Protein AF-A0AAJ0FYT9-F1 (afdb_monomer_lite)

InterPro domains:
  IPR036908 RlpA-like domain superfamily [G3DSA:2.40.40.10] (2-110)
  IPR036908 RlpA-like domain superfamily [SSF50685] (17-111)

Foldseek 3Di:
DFQAFAPLAPQDGDGPVNVVDQQEKAAAQVVCVVPVPQAALFFKWKDDVHIDPPRHGYGHHDNQQCDDDQPDDDDPNHDHDIHGRPVVCCVVPVVCNVVVHDDIDMDTDRDRPDDRPNDNDDPDPPPDDDD

Organism: NCBI:txid1105319

pLDDT: mean 77.61, std 17.21, range [27.86, 94.06]

Secondary structure (DSSP, 8-state):
---PBPTT-SSS--BHHHHT-S-EEEEEHHHHHH-HHHHTTEEEEEEESEEEEEEEEEEEEETTTT-S-TTSPP-TT--SS-EEPHHHHHHH-HHHHHHT----EEEEEEEE-S----SS-----------

Structure (mmCIF, N/CA/C/O backbone):
data_AF-A0AAJ0FYT9-F1
#
_entry.id   AF-A0AAJ0FYT9-F1
#
loop_
_atom_site.group_PDB
_atom_site.id
_atom_site.type_symbol
_atom_site.label_atom_id
_atom_site.label_alt_id
_atom_site.label_comp_id
_atom_site.label_asym_id
_atom_site.label_entity_id
_atom_site.label_seq_id
_atom_site.pdbx_PDB_ins_code
_atom_site.Cartn_x
_atom_site.Cartn_y
_atom_site.Cartn_z
_atom_site.occupancy
_atom_site.B_iso_or_equiv
_atom_site.auth_seq_id
_atom_site.auth_comp_id
_atom_site.auth_asym_id
_atom_site.auth_atom_id
_atom_site.pdbx_PDB_model_num
ATOM 1 N N . MET A 1 1 ? 0.583 17.819 1.233 1.00 38.06 1 MET A N 1
ATOM 2 C CA . MET A 1 1 ? 0.257 17.301 -0.115 1.00 38.06 1 MET A CA 1
ATOM 3 C C . MET A 1 1 ? 1.510 16.643 -0.669 1.00 38.06 1 MET A C 1
ATOM 5 O O . MET A 1 1 ? 2.539 17.308 -0.721 1.00 38.06 1 MET A O 1
ATOM 9 N N . ASN A 1 2 ? 1.457 15.353 -0.986 1.00 48.00 2 ASN A N 1
ATOM 10 C CA . ASN A 1 2 ? 2.623 14.588 -1.415 1.00 48.00 2 ASN A CA 1
ATOM 11 C C . ASN A 1 2 ? 2.739 14.725 -2.951 1.00 48.00 2 ASN A C 1
ATOM 13 O O . ASN A 1 2 ? 1.863 14.275 -3.681 1.00 48.00 2 ASN A O 1
ATOM 17 N N . LYS A 1 3 ? 3.730 15.497 -3.425 1.00 52.25 3 LYS A N 1
ATOM 18 C CA . LYS A 1 3 ? 3.879 15.919 -4.840 1.00 52.25 3 LYS A CA 1
ATOM 19 C C . LYS A 1 3 ? 4.735 14.957 -5.677 1.00 52.25 3 LYS A C 1
ATOM 21 O O . LYS A 1 3 ? 5.012 15.252 -6.837 1.00 52.25 3 LYS A O 1
ATOM 26 N N . GLY A 1 4 ? 5.197 13.865 -5.071 1.00 60.47 4 GLY A N 1
ATOM 27 C CA . GLY A 1 4 ? 6.031 12.864 -5.724 1.00 60.47 4 GLY A CA 1
ATOM 28 C C . GLY A 1 4 ? 5.281 12.092 -6.806 1.00 60.47 4 GLY A C 1
ATOM 29 O O . GLY A 1 4 ? 4.047 12.025 -6.814 1.00 60.47 4 GLY A O 1
ATOM 30 N N . TYR A 1 5 ? 6.055 11.531 -7.727 1.00 71.75 5 TYR A N 1
ATOM 31 C CA . TYR A 1 5 ? 5.564 10.563 -8.695 1.00 71.75 5 TYR A CA 1
ATOM 32 C C . TYR A 1 5 ? 5.528 9.183 -8.062 1.00 71.75 5 TYR A C 1
ATOM 34 O O . TYR A 1 5 ? 6.421 8.850 -7.288 1.00 71.75 5 TYR A O 1
ATOM 42 N N . VAL A 1 6 ? 4.512 8.400 -8.403 1.00 80.88 6 VAL A N 1
ATOM 43 C CA . VAL A 1 6 ? 4.398 7.035 -7.895 1.00 80.88 6 VAL A CA 1
ATOM 44 C C . VAL A 1 6 ? 5.251 6.084 -8.728 1.00 80.88 6 VAL A C 1
ATOM 46 O O . VAL A 1 6 ? 5.257 6.166 -9.961 1.00 80.88 6 VAL A O 1
ATOM 49 N N . GLN A 1 7 ? 5.955 5.164 -8.073 1.00 84.19 7 GLN A N 1
ATOM 50 C CA . GLN A 1 7 ? 6.852 4.235 -8.750 1.00 84.19 7 GLN A CA 1
ATOM 51 C C . GLN A 1 7 ? 6.131 3.334 -9.757 1.00 84.19 7 GLN A C 1
ATOM 53 O O . GLN A 1 7 ? 6.713 3.014 -10.783 1.00 84.19 7 GLN A O 1
ATOM 58 N N . CYS A 1 8 ? 4.867 2.968 -9.537 1.00 82.62 8 CYS A N 1
ATOM 59 C CA . CYS A 1 8 ? 4.124 2.118 -10.471 1.00 82.62 8 CYS A CA 1
ATOM 60 C C . CYS A 1 8 ? 3.789 2.761 -11.827 1.00 82.62 8 CYS A C 1
ATOM 62 O O . CYS A 1 8 ? 3.174 2.108 -12.667 1.00 82.62 8 CYS A O 1
ATOM 64 N N . SER A 1 9 ? 4.164 4.022 -12.059 1.00 73.94 9 SER A N 1
ATOM 65 C CA . SER A 1 9 ? 3.847 4.750 -13.286 1.00 73.94 9 SER A CA 1
ATOM 66 C C . SER A 1 9 ? 5.106 5.130 -14.069 1.00 73.94 9 SER A C 1
ATOM 68 O O . SER A 1 9 ? 5.506 6.294 -14.117 1.00 73.94 9 SER A O 1
ATOM 70 N N . PHE A 1 10 ? 5.738 4.126 -14.684 1.00 63.72 10 PHE A N 1
ATOM 71 C CA . PHE A 1 10 ? 7.041 4.254 -15.353 1.00 63.72 10 PHE A CA 1
ATOM 72 C C . PHE A 1 10 ? 6.990 4.983 -16.702 1.00 63.72 10 PHE A C 1
ATOM 74 O O . PHE A 1 10 ? 7.921 5.708 -17.042 1.00 63.72 10 PHE A O 1
ATOM 81 N N . SER A 1 11 ? 5.921 4.803 -17.481 1.00 58.94 11 SER A N 1
ATOM 82 C CA . SER A 1 11 ? 5.798 5.385 -18.829 1.00 58.94 11 SER A CA 1
ATOM 83 C C . SER A 1 11 ? 5.252 6.816 -18.820 1.00 58.94 11 SER A C 1
ATOM 85 O O . SER A 1 11 ? 5.553 7.620 -19.702 1.00 58.94 11 SER A O 1
ATOM 87 N N . LYS A 1 12 ? 4.451 7.154 -17.805 1.00 60.16 12 LYS A N 1
ATOM 88 C CA . LYS A 1 12 ? 3.834 8.466 -17.625 1.00 60.16 12 LYS A CA 1
ATOM 89 C C . LYS A 1 12 ? 3.869 8.812 -16.152 1.00 60.16 12 LYS A C 1
ATOM 91 O O . LYS A 1 12 ? 3.159 8.200 -15.372 1.00 60.16 12 LYS A O 1
ATOM 96 N N . SER A 1 13 ? 4.650 9.812 -15.772 1.00 63.28 13 SER A N 1
ATOM 97 C CA . SER A 1 13 ? 4.723 10.279 -14.387 1.00 63.28 13 SER A CA 1
ATOM 98 C C . SER A 1 13 ? 3.327 10.616 -13.844 1.00 63.28 13 SER A C 1
ATOM 100 O O . SER A 1 13 ? 2.725 11.616 -14.244 1.00 63.28 13 SER A O 1
ATOM 102 N N . LEU A 1 14 ? 2.793 9.787 -12.943 1.00 69.81 14 LEU A N 1
ATOM 103 C CA . LEU A 1 14 ? 1.529 10.053 -12.258 1.00 69.81 14 LEU A CA 1
ATOM 104 C C . LEU A 1 14 ? 1.832 10.577 -10.861 1.00 69.81 14 LEU A C 1
ATOM 106 O O . LEU A 1 14 ? 2.480 9.915 -10.054 1.00 69.81 14 LEU A O 1
ATOM 110 N N . SER A 1 15 ? 1.375 11.797 -10.591 1.00 67.50 15 SER A N 1
ATOM 111 C CA . SER A 1 15 ? 1.341 12.314 -9.225 1.00 67.50 15 SER A CA 1
ATOM 112 C C . SER A 1 15 ? 0.151 11.719 -8.481 1.00 67.50 15 SER A C 1
ATOM 114 O O . SER A 1 15 ? -0.860 11.364 -9.092 1.00 67.50 15 SER A O 1
ATOM 116 N N . LEU A 1 16 ? 0.224 11.699 -7.152 1.00 64.94 16 LEU A N 1
ATOM 117 C CA . LEU A 1 16 ? -0.900 11.295 -6.302 1.00 64.94 16 LEU A CA 1
ATOM 118 C C . LEU A 1 16 ? -2.181 12.109 -6.575 1.00 64.94 16 LEU A C 1
ATOM 120 O O . LEU A 1 16 ? -3.281 11.579 -6.460 1.00 64.94 16 LEU A O 1
ATOM 124 N N . ASN A 1 17 ? -2.053 13.359 -7.038 1.00 66.12 17 ASN A N 1
ATOM 125 C CA . ASN A 1 17 ? -3.197 14.183 -7.442 1.00 66.12 17 ASN A CA 1
ATOM 126 C C . ASN A 1 17 ? -3.922 13.632 -8.681 1.00 66.12 17 ASN A C 1
ATOM 128 O O . ASN A 1 17 ? -5.130 13.798 -8.800 1.00 66.12 17 ASN A O 1
ATOM 132 N N . LEU A 1 18 ? -3.196 12.997 -9.608 1.00 69.62 18 LEU A N 1
ATOM 133 C CA . LEU A 1 18 ? -3.778 12.428 -10.829 1.00 69.62 18 LEU A CA 1
ATOM 134 C C . LEU A 1 18 ? -4.410 11.055 -10.595 1.00 69.62 18 LEU A C 1
ATOM 136 O O . LEU A 1 18 ? -5.292 10.669 -11.351 1.00 69.62 18 LEU A O 1
ATOM 140 N N . ILE A 1 19 ? -3.977 10.340 -9.557 1.00 73.50 19 ILE A N 1
ATOM 141 C CA . ILE A 1 19 ? -4.569 9.063 -9.139 1.00 73.50 19 ILE A CA 1
ATOM 142 C C . ILE A 1 19 ? -5.979 9.266 -8.561 1.00 73.50 19 ILE A C 1
ATOM 144 O O . ILE A 1 19 ? -6.795 8.349 -8.589 1.00 73.50 19 ILE A O 1
ATOM 148 N N . ASN A 1 20 ? -6.285 10.477 -8.077 1.00 78.25 20 ASN A N 1
ATOM 149 C CA . ASN A 1 20 ? -7.604 10.873 -7.573 1.00 78.25 20 ASN A CA 1
ATOM 150 C C . ASN A 1 20 ? -8.186 9.89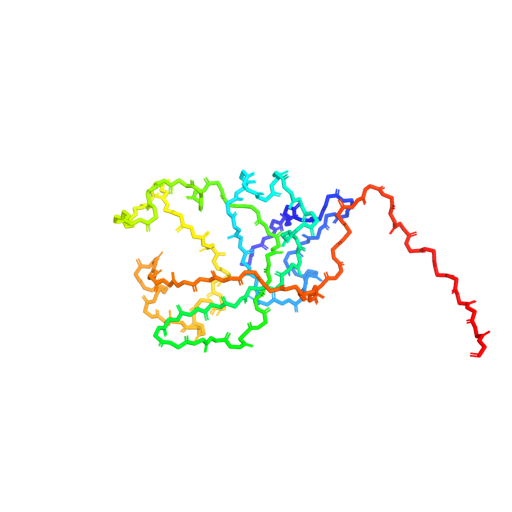8 -6.526 1.00 78.25 20 ASN A C 1
ATOM 152 O O . ASN A 1 20 ? -9.389 9.648 -6.479 1.00 78.25 20 ASN A O 1
ATOM 156 N N . SER A 1 21 ? -7.322 9.331 -5.684 1.00 82.56 21 SER A N 1
ATOM 157 C CA . SER A 1 21 ? -7.708 8.461 -4.576 1.00 82.56 21 SER A CA 1
ATOM 158 C C . SER A 1 21 ? -6.783 8.684 -3.388 1.00 82.56 21 SER A C 1
ATOM 160 O O . SER A 1 21 ? -5.580 8.889 -3.550 1.00 82.56 21 SER A O 1
ATOM 162 N N . ASN A 1 22 ? -7.352 8.606 -2.186 1.00 85.44 22 ASN A N 1
ATOM 163 C CA . ASN A 1 22 ? -6.587 8.573 -0.943 1.00 85.44 22 ASN A CA 1
ATOM 164 C C . ASN A 1 22 ? -6.289 7.136 -0.493 1.00 85.44 22 ASN A C 1
ATOM 166 O O . ASN A 1 22 ? -5.430 6.944 0.360 1.00 85.44 22 ASN A O 1
ATOM 170 N N . TYR A 1 23 ? -6.942 6.117 -1.052 1.00 89.38 23 TYR A N 1
ATOM 171 C CA . TYR A 1 23 ? -6.763 4.716 -0.654 1.00 89.38 23 TYR A CA 1
ATOM 172 C C . TYR A 1 23 ? -5.577 4.082 -1.385 1.00 89.38 23 TYR A C 1
ATOM 174 O O . TYR A 1 23 ? -5.702 3.097 -2.103 1.00 89.38 23 TYR A O 1
ATOM 182 N N . VAL A 1 24 ? -4.405 4.679 -1.206 1.00 89.12 24 VAL A N 1
ATOM 183 C CA . VAL A 1 24 ? -3.149 4.203 -1.783 1.00 89.12 24 VAL A CA 1
ATOM 184 C C . VAL A 1 24 ? -2.211 3.704 -0.698 1.00 89.12 24 VAL A C 1
ATOM 186 O O . VAL A 1 24 ? -2.184 4.247 0.414 1.00 89.12 24 VAL A O 1
ATOM 189 N N . VAL A 1 25 ? -1.425 2.690 -1.045 1.00 92.19 25 VAL A N 1
ATOM 190 C CA . VAL A 1 25 ? -0.347 2.170 -0.207 1.00 92.19 25 VAL A CA 1
ATOM 191 C C . VAL A 1 25 ? 0.954 2.046 -0.997 1.00 92.19 25 VAL A C 1
ATOM 193 O O . VAL A 1 25 ? 0.947 1.824 -2.212 1.00 92.19 25 VAL A O 1
ATOM 196 N N . ALA A 1 26 ? 2.076 2.152 -0.292 1.00 92.50 26 ALA A N 1
ATOM 197 C CA . ALA A 1 26 ? 3.381 1.748 -0.785 1.00 92.50 26 ALA A CA 1
ATOM 198 C C . ALA A 1 26 ? 3.795 0.424 -0.135 1.00 92.50 26 ALA A C 1
ATOM 200 O O . ALA A 1 26 ? 3.627 0.236 1.070 1.00 92.50 26 ALA A O 1
ATOM 201 N N . MET A 1 27 ? 4.352 -0.496 -0.917 1.00 94.06 27 MET A N 1
ATOM 202 C CA . MET A 1 27 ? 4.871 -1.776 -0.414 1.00 94.06 27 MET A CA 1
ATOM 203 C C . MET A 1 27 ? 6.398 -1.807 -0.481 1.00 94.06 27 MET A C 1
ATOM 205 O O . MET A 1 27 ? 7.011 -0.868 -0.969 1.00 94.06 27 MET A O 1
ATOM 209 N N . SER A 1 28 ? 7.046 -2.882 -0.027 1.00 93.00 28 SER A N 1
ATOM 210 C CA . SER A 1 28 ? 8.503 -3.039 -0.182 1.00 93.00 28 SER A CA 1
ATOM 211 C C . SER A 1 28 ? 8.974 -2.744 -1.617 1.00 93.00 28 SER A C 1
ATOM 213 O O . SER A 1 28 ? 8.549 -3.414 -2.557 1.00 93.00 28 SER A O 1
ATOM 215 N N . HIS A 1 29 ? 9.897 -1.784 -1.767 1.00 92.00 29 HIS A N 1
ATOM 216 C CA . HIS A 1 29 ? 10.474 -1.409 -3.066 1.00 92.00 29 HIS A CA 1
ATOM 217 C C . HIS A 1 29 ? 11.105 -2.607 -3.795 1.00 92.00 29 HIS A C 1
ATOM 219 O O . HIS A 1 29 ? 10.874 -2.810 -4.987 1.00 92.00 29 HIS A O 1
ATOM 225 N N . THR A 1 30 ? 11.863 -3.442 -3.079 1.00 91.94 30 THR A N 1
ATOM 226 C CA . THR A 1 30 ?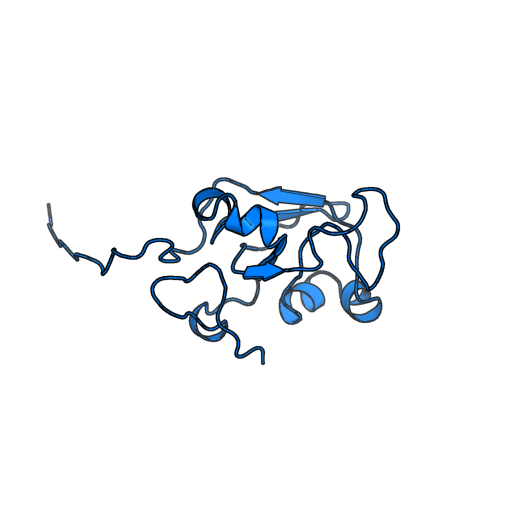 12.520 -4.625 -3.656 1.00 91.94 30 THR A CA 1
ATOM 227 C C . THR A 1 30 ? 11.508 -5.652 -4.162 1.00 91.94 30 THR A C 1
ATOM 229 O O . THR A 1 30 ? 11.677 -6.196 -5.248 1.00 91.94 30 THR A O 1
ATOM 232 N N . ALA A 1 31 ? 10.434 -5.907 -3.409 1.00 92.12 31 ALA A N 1
ATOM 233 C CA . ALA A 1 31 ? 9.390 -6.830 -3.851 1.00 92.12 31 ALA A CA 1
ATOM 234 C C . ALA A 1 31 ? 8.586 -6.261 -5.032 1.00 92.12 31 ALA A C 1
ATOM 236 O O . ALA A 1 31 ? 8.311 -6.990 -5.982 1.00 92.12 31 ALA A O 1
ATOM 237 N N . LEU A 1 32 ? 8.270 -4.961 -4.993 1.00 91.06 32 LEU A N 1
ATOM 238 C CA . LEU A 1 32 ? 7.566 -4.261 -6.066 1.00 91.06 32 LEU A CA 1
ATOM 239 C C . LEU A 1 32 ? 8.347 -4.327 -7.384 1.00 91.06 32 LEU A C 1
ATOM 241 O O . LEU A 1 32 ? 7.825 -4.784 -8.393 1.00 91.06 32 LEU A O 1
ATOM 245 N N . THR A 1 33 ? 9.619 -3.922 -7.367 1.00 90.00 33 THR A N 1
ATOM 246 C CA . THR A 1 33 ? 10.490 -3.941 -8.558 1.00 90.00 33 THR A CA 1
ATOM 247 C C . THR A 1 33 ? 10.776 -5.342 -9.079 1.00 90.00 33 THR A C 1
ATOM 249 O O . THR A 1 33 ? 11.015 -5.503 -10.272 1.00 90.00 33 THR A O 1
ATOM 252 N N . GLY A 1 34 ? 10.719 -6.358 -8.215 1.00 90.31 34 GLY A N 1
ATOM 253 C CA . GLY A 1 34 ? 10.851 -7.752 -8.624 1.00 90.31 34 GLY A CA 1
ATOM 254 C C . GLY A 1 34 ? 9.692 -8.256 -9.489 1.00 90.31 34 GLY A C 1
ATOM 255 O O . GLY A 1 34 ? 9.892 -9.190 -10.262 1.00 90.31 34 GLY A O 1
ATOM 256 N N . ASN A 1 35 ? 8.492 -7.669 -9.374 1.00 90.19 35 ASN A N 1
ATOM 257 C CA . ASN A 1 35 ? 7.345 -8.015 -10.215 1.00 90.19 35 ASN A CA 1
ATOM 258 C C . ASN A 1 35 ? 6.286 -6.897 -10.222 1.00 90.19 35 ASN A C 1
ATOM 260 O O . ASN A 1 35 ? 5.333 -6.921 -9.443 1.00 90.19 35 ASN A O 1
ATOM 264 N N . LEU A 1 36 ? 6.454 -5.925 -11.116 1.00 87.19 36 LEU A N 1
ATOM 265 C CA . LEU A 1 36 ? 5.555 -4.774 -11.209 1.00 87.19 36 LEU A CA 1
ATOM 266 C C . LEU A 1 36 ? 4.127 -5.178 -11.581 1.00 87.19 36 LEU A C 1
ATOM 268 O O . LEU A 1 36 ? 3.194 -4.709 -10.939 1.00 87.19 36 LEU A O 1
ATOM 272 N N . ASP A 1 37 ? 3.959 -6.077 -12.549 1.00 84.00 37 ASP A N 1
ATOM 273 C CA . ASP A 1 37 ? 2.638 -6.470 -13.060 1.00 84.00 37 ASP A CA 1
ATOM 274 C C . ASP A 1 37 ? 1.791 -7.188 -12.004 1.00 84.00 37 ASP A C 1
ATOM 276 O O . ASP A 1 37 ? 0.570 -7.084 -12.002 1.00 84.00 37 ASP A O 1
ATOM 280 N N . LYS A 1 38 ? 2.438 -7.881 -11.063 1.00 86.56 38 LYS A N 1
ATOM 281 C CA . LYS A 1 38 ? 1.760 -8.547 -9.947 1.00 86.56 38 LYS A CA 1
ATOM 282 C C . LYS A 1 38 ? 1.234 -7.582 -8.884 1.00 86.56 38 LYS A C 1
ATOM 284 O O . LYS A 1 38 ? 0.319 -7.938 -8.147 1.00 86.56 38 LYS A O 1
ATOM 289 N N . TYR A 1 39 ? 1.899 -6.446 -8.699 1.00 90.31 39 TYR A N 1
ATOM 290 C CA . TYR A 1 39 ? 1.694 -5.612 -7.517 1.00 90.31 39 TYR A CA 1
ATOM 291 C C . TYR A 1 39 ? 1.113 -4.246 -7.854 1.00 90.31 39 TYR A C 1
ATOM 293 O O . TYR A 1 39 ? 0.258 -3.749 -7.127 1.00 90.31 39 TYR A O 1
ATOM 301 N N . CYS A 1 40 ? 1.556 -3.617 -8.937 1.00 88.44 40 CYS A N 1
ATOM 302 C CA . CYS A 1 40 ? 1.108 -2.283 -9.289 1.00 88.44 40 CYS A CA 1
ATOM 303 C C . CYS A 1 40 ? -0.390 -2.245 -9.580 1.00 88.44 40 CYS A C 1
ATOM 305 O O . CYS A 1 40 ? -0.937 -3.102 -10.265 1.00 88.44 40 CYS A O 1
ATOM 307 N N . ALA A 1 41 ? -1.049 -1.232 -9.016 1.00 85.94 41 ALA A N 1
ATOM 308 C CA . ALA A 1 41 ? -2.491 -1.020 -9.073 1.00 85.94 41 ALA A CA 1
ATOM 309 C C . ALA A 1 41 ? -3.362 -2.185 -8.583 1.00 85.94 41 ALA A C 1
ATOM 311 O O . ALA A 1 41 ? -4.579 -2.189 -8.789 1.00 85.94 41 ALA A O 1
ATOM 312 N N . THR A 1 42 ? -2.750 -3.163 -7.922 1.00 89.50 42 THR A N 1
ATOM 313 C CA . THR A 1 42 ? -3.462 -4.327 -7.427 1.00 89.50 42 THR A CA 1
ATOM 314 C C . THR A 1 42 ? -4.068 -4.009 -6.073 1.00 89.50 42 THR A C 1
ATOM 316 O O . THR A 1 42 ? -3.450 -3.341 -5.232 1.00 89.50 42 THR A O 1
ATOM 319 N N . ARG A 1 43 ? -5.299 -4.475 -5.871 1.00 91.62 43 ARG A N 1
ATOM 320 C CA . ARG A 1 43 ? -6.036 -4.275 -4.636 1.00 91.62 43 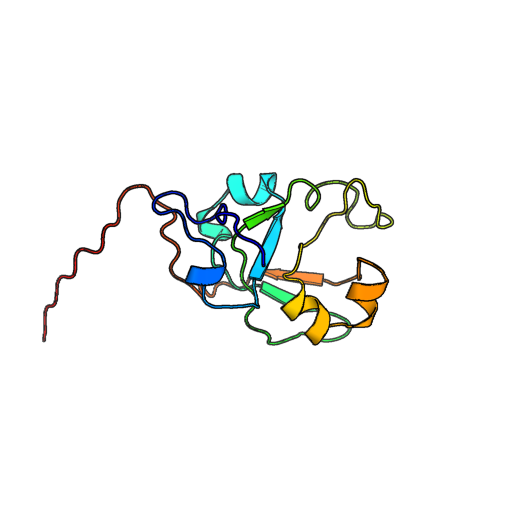ARG A CA 1
ATOM 321 C C . ARG A 1 43 ? -5.367 -4.984 -3.465 1.00 91.62 43 ARG A C 1
ATOM 323 O O . ARG A 1 43 ? -4.914 -6.125 -3.560 1.00 91.62 43 ARG A O 1
ATOM 330 N N . VAL A 1 44 ? -5.398 -4.315 -2.322 1.00 92.62 44 VAL A N 1
ATOM 331 C CA . VAL A 1 44 ? -4.979 -4.849 -1.035 1.00 92.62 44 VAL A CA 1
ATOM 332 C C . VAL A 1 44 ? -6.170 -4.897 -0.093 1.00 92.62 44 VAL A C 1
ATOM 334 O O . VAL A 1 44 ? -6.871 -3.906 0.102 1.00 92.62 44 VAL A O 1
ATOM 337 N N . VAL A 1 45 ? -6.370 -6.049 0.539 1.00 92.56 45 VAL A N 1
ATOM 338 C CA . VAL A 1 45 ? -7.305 -6.197 1.655 1.00 92.56 45 VAL A CA 1
ATOM 339 C C . VAL A 1 45 ? -6.509 -6.186 2.950 1.00 92.56 45 VAL A C 1
ATOM 341 O O . VAL A 1 45 ? -5.561 -6.951 3.115 1.00 92.56 45 VAL A O 1
ATOM 344 N N . VAL A 1 46 ? -6.895 -5.309 3.874 1.00 91.75 46 VAL A N 1
ATOM 345 C CA . VAL A 1 46 ? -6.231 -5.135 5.172 1.00 91.75 46 VAL A CA 1
ATOM 346 C C . VAL A 1 46 ? -7.108 -5.706 6.277 1.00 91.75 46 VAL A C 1
ATOM 348 O O . VAL A 1 46 ? -8.329 -5.555 6.263 1.00 91.75 46 VAL A O 1
ATOM 351 N N . THR A 1 47 ? -6.485 -6.341 7.264 1.00 90.31 47 THR A N 1
ATOM 352 C CA . THR A 1 47 ? -7.156 -6.935 8.418 1.00 90.31 47 THR A CA 1
ATOM 353 C C . THR A 1 47 ? -6.559 -6.406 9.718 1.00 90.31 47 THR A C 1
ATOM 355 O O . THR A 1 47 ? -5.383 -6.618 10.007 1.00 90.31 47 THR A O 1
ATOM 358 N N . ILE A 1 48 ? -7.401 -5.780 10.547 1.00 86.06 48 ILE A N 1
ATOM 359 C CA . ILE A 1 48 ? -7.103 -5.462 11.954 1.00 86.06 48 ILE A CA 1
ATOM 360 C C . ILE A 1 48 ? -8.247 -5.990 12.792 1.00 86.06 48 ILE A C 1
ATOM 362 O O . ILE A 1 48 ? -9.306 -5.366 12.873 1.00 86.06 48 ILE A O 1
ATOM 366 N N . ARG A 1 49 ? -8.058 -7.173 13.387 1.00 86.56 49 ARG A N 1
ATOM 367 C CA . ARG A 1 49 ? -9.099 -7.970 14.073 1.00 86.56 49 ARG A CA 1
ATOM 368 C C . ARG A 1 49 ? -10.275 -8.401 13.171 1.00 86.56 49 ARG A C 1
ATOM 370 O O . ARG A 1 49 ? -10.850 -9.452 13.415 1.00 86.56 49 ARG A O 1
ATOM 377 N N . LYS A 1 50 ? -10.603 -7.631 12.128 1.00 88.50 50 LYS A N 1
ATOM 378 C CA . LYS A 1 50 ? -11.554 -7.898 11.043 1.00 88.50 50 LYS A CA 1
ATOM 379 C C . LYS A 1 50 ? -11.008 -7.365 9.714 1.00 88.50 50 LYS A C 1
ATOM 381 O O . LYS A 1 50 ? -10.167 -6.464 9.720 1.00 88.50 50 LYS A O 1
ATOM 386 N N . LYS A 1 51 ? -11.502 -7.907 8.597 1.00 89.56 51 LYS A N 1
ATOM 387 C CA . LYS A 1 51 ? -11.191 -7.420 7.244 1.00 89.56 51 LYS A CA 1
ATOM 388 C C . LYS A 1 51 ? -11.832 -6.053 7.002 1.00 89.56 51 LYS A C 1
ATOM 390 O O . LYS A 1 51 ? -12.947 -5.800 7.462 1.00 89.56 51 LYS A O 1
ATOM 395 N N . PHE A 1 52 ? -11.134 -5.202 6.264 1.00 86.06 52 PHE A N 1
ATOM 396 C CA . PHE A 1 52 ? -11.621 -3.907 5.813 1.00 86.06 52 PHE A CA 1
ATOM 397 C C . PHE A 1 52 ? -11.812 -3.927 4.303 1.00 86.06 52 PHE A C 1
ATOM 399 O O . PHE A 1 52 ? -10.945 -4.392 3.566 1.00 86.06 52 PHE A O 1
ATOM 406 N N . ASP A 1 53 ? -12.944 -3.389 3.860 1.00 84.56 53 ASP A N 1
ATOM 407 C CA . ASP A 1 53 ? -13.342 -3.357 2.450 1.00 84.56 53 ASP A CA 1
ATOM 408 C C . ASP A 1 53 ? -12.972 -2.031 1.760 1.00 84.56 53 ASP A C 1
ATOM 410 O O . ASP A 1 53 ? -13.513 -1.677 0.718 1.00 84.56 53 ASP A O 1
ATOM 414 N N . MET A 1 54 ? -12.051 -1.263 2.352 1.00 87.00 54 MET A N 1
ATOM 415 C CA . MET A 1 54 ? -11.564 -0.043 1.712 1.00 87.00 54 MET A CA 1
ATOM 416 C C . MET A 1 54 ? -10.762 -0.400 0.454 1.00 87.00 54 MET A C 1
ATOM 418 O O . MET A 1 54 ? -10.007 -1.378 0.478 1.00 87.00 54 MET A O 1
ATOM 422 N N . PRO A 1 55 ? -10.896 0.375 -0.637 1.00 89.50 55 PRO A N 1
ATOM 423 C CA . PRO A 1 55 ? -10.325 0.043 -1.938 1.00 89.50 55 PRO A CA 1
ATOM 424 C C . PRO A 1 55 ? -8.838 0.416 -1.998 1.00 89.50 55 PRO A C 1
ATOM 426 O O . PRO A 1 55 ? -8.417 1.204 -2.841 1.00 89.50 55 PRO A O 1
ATOM 429 N N . PHE A 1 56 ? -8.039 -0.106 -1.066 1.00 90.69 56 PHE A N 1
ATOM 430 C CA . PHE A 1 56 ? -6.600 0.107 -1.067 1.00 90.69 56 PHE A CA 1
ATOM 431 C C . PHE A 1 56 ? -5.965 -0.541 -2.287 1.00 90.69 56 PHE A C 1
ATOM 433 O O . PHE A 1 56 ? -6.287 -1.680 -2.618 1.00 90.69 56 PHE A O 1
ATOM 440 N N . PHE A 1 57 ? -5.012 0.143 -2.908 1.00 91.56 57 PHE A N 1
ATOM 441 C CA . PHE A 1 57 ? -4.170 -0.445 -3.943 1.00 91.56 57 PHE A CA 1
ATOM 442 C C . PHE A 1 57 ? -2.729 0.040 -3.842 1.00 91.56 57 PHE A C 1
ATOM 444 O O . PHE A 1 57 ? -2.443 1.132 -3.339 1.00 91.56 57 PHE A O 1
ATOM 451 N N . ILE A 1 58 ? -1.814 -0.794 -4.327 1.00 91.25 58 ILE A N 1
ATOM 452 C CA . ILE A 1 58 ? -0.384 -0.492 -4.340 1.00 91.25 58 ILE A CA 1
ATOM 453 C C . ILE A 1 58 ? -0.085 0.451 -5.504 1.00 91.25 58 ILE A C 1
ATOM 455 O O . ILE A 1 58 ? -0.376 0.139 -6.659 1.00 91.25 58 ILE A O 1
ATOM 459 N N . CYS A 1 59 ? 0.526 1.597 -5.217 1.00 88.56 59 CYS A N 1
ATOM 460 C CA . CYS A 1 59 ? 0.971 2.525 -6.260 1.00 88.56 59 CYS A CA 1
ATOM 461 C C . CYS A 1 59 ? 2.466 2.843 -6.200 1.00 88.56 59 CYS A C 1
ATOM 463 O O . CYS A 1 59 ? 3.004 3.369 -7.172 1.00 88.56 59 CYS A O 1
ATOM 465 N N . ASP A 1 60 ? 3.144 2.556 -5.089 1.00 89.94 60 ASP A N 1
ATOM 466 C CA . ASP A 1 60 ? 4.510 3.026 -4.873 1.00 89.94 60 ASP A CA 1
ATOM 467 C C . ASP A 1 60 ? 5.387 2.025 -4.110 1.00 89.94 60 ASP A C 1
ATOM 469 O O . ASP A 1 60 ? 4.897 1.082 -3.477 1.00 89.94 60 ASP A O 1
ATOM 473 N N . GLY A 1 61 ? 6.700 2.232 -4.183 1.00 90.31 61 GLY A N 1
ATOM 474 C CA . GLY A 1 61 ? 7.692 1.471 -3.438 1.00 90.31 61 GLY A CA 1
ATOM 475 C C . GLY A 1 61 ? 8.176 2.218 -2.199 1.00 90.31 61 GLY A C 1
ATOM 476 O O . GLY A 1 61 ? 8.428 3.416 -2.208 1.00 90.31 61 GLY A O 1
ATOM 477 N N . CYS A 1 62 ? 8.353 1.473 -1.119 1.00 90.31 62 CYS A N 1
ATOM 478 C CA . CYS A 1 62 ? 8.827 1.939 0.170 1.00 90.31 62 CYS A CA 1
ATOM 479 C C . CYS A 1 62 ? 10.103 1.178 0.550 1.00 90.31 62 CYS A C 1
ATOM 481 O O . CYS A 1 62 ? 10.092 -0.029 0.815 1.00 90.31 62 CYS A O 1
ATOM 483 N N . GLU A 1 63 ? 11.215 1.909 0.629 1.00 89.81 63 GLU A N 1
ATOM 484 C CA . GLU A 1 63 ? 12.550 1.387 0.970 1.00 89.81 63 GLU A CA 1
ATOM 485 C C . GLU A 1 63 ? 12.620 0.729 2.352 1.00 89.81 63 GLU A C 1
ATOM 487 O O . GLU A 1 63 ? 13.424 -0.166 2.618 1.00 89.81 63 GLU A O 1
ATOM 492 N N . ARG A 1 64 ? 11.782 1.195 3.278 1.00 88.88 64 ARG A N 1
ATOM 493 C CA . ARG A 1 64 ? 11.778 0.739 4.671 1.00 88.88 64 ARG A CA 1
ATOM 494 C C . ARG A 1 64 ? 10.797 -0.401 4.926 1.00 88.88 64 ARG A C 1
ATOM 496 O O . ARG A 1 64 ? 10.979 -1.118 5.906 1.00 88.88 64 ARG A O 1
ATOM 503 N N . CYS A 1 65 ? 9.834 -0.604 4.028 1.00 88.25 65 CYS A N 1
ATOM 504 C CA . CYS A 1 65 ? 8.724 -1.545 4.176 1.00 88.25 65 CYS A CA 1
ATOM 505 C C . CYS A 1 65 ? 9.094 -3.004 3.858 1.00 88.25 65 CYS A C 1
ATOM 507 O O . CYS A 1 65 ? 8.246 -3.889 3.909 1.00 88.25 65 CYS A O 1
ATOM 509 N N . GLY A 1 66 ? 10.354 -3.265 3.494 1.00 84.88 66 GLY A N 1
ATOM 510 C CA . GLY A 1 66 ? 10.910 -4.615 3.323 1.00 84.88 66 GLY A CA 1
ATOM 511 C C . GLY A 1 66 ? 12.041 -4.949 4.296 1.00 84.88 66 GLY A C 1
ATOM 512 O O . GLY A 1 66 ? 12.694 -5.973 4.137 1.00 84.88 66 GLY A O 1
ATOM 513 N N . LYS A 1 67 ? 12.321 -4.071 5.264 1.00 86.94 67 LYS A N 1
ATOM 514 C CA . LYS A 1 67 ? 13.411 -4.238 6.234 1.00 86.94 67 LYS A CA 1
ATOM 515 C C . LYS A 1 67 ? 12.859 -4.748 7.563 1.00 86.94 67 LYS A C 1
ATOM 517 O O . LYS A 1 67 ? 11.712 -4.483 7.891 1.00 86.94 67 LYS A O 1
ATOM 522 N N . GLY A 1 68 ? 13.695 -5.414 8.357 1.00 82.94 68 GLY A N 1
ATOM 523 C CA . GLY A 1 68 ? 13.293 -5.982 9.648 1.00 82.94 68 GLY A CA 1
ATOM 524 C C . GLY A 1 68 ? 12.726 -7.400 9.531 1.00 82.94 68 GLY A C 1
ATOM 525 O O . GLY A 1 68 ? 12.749 -8.004 8.461 1.00 82.94 68 GLY A O 1
ATOM 526 N N . LYS A 1 69 ? 12.265 -7.954 10.656 1.00 82.69 69 LYS A N 1
ATOM 527 C CA . LYS A 1 69 ? 11.669 -9.297 10.712 1.00 82.69 69 LYS A CA 1
ATOM 528 C C . LYS A 1 69 ? 10.137 -9.200 10.732 1.00 82.69 69 LYS A C 1
ATOM 530 O O . LYS A 1 69 ? 9.642 -8.307 11.418 1.00 82.69 69 LYS A O 1
ATOM 535 N N . PRO A 1 70 ? 9.394 -10.092 10.045 1.00 77.56 70 PRO A N 1
ATOM 536 C CA . PRO A 1 70 ? 7.922 -10.112 10.061 1.00 77.56 70 PRO A CA 1
ATOM 537 C C . PRO A 1 70 ? 7.296 -10.200 11.455 1.00 77.56 70 PRO A C 1
ATOM 539 O O . PRO A 1 70 ? 6.245 -9.624 11.696 1.00 77.56 70 PRO A O 1
ATOM 542 N N . ASP A 1 71 ? 7.965 -10.893 12.370 1.00 80.75 71 ASP A N 1
ATOM 543 C CA . ASP A 1 71 ? 7.600 -11.078 13.777 1.00 80.75 71 ASP A CA 1
ATOM 544 C C . ASP A 1 71 ? 8.400 -10.162 14.725 1.00 80.75 71 ASP A C 1
ATOM 546 O O . ASP A 1 71 ? 8.375 -10.313 15.948 1.00 80.75 71 ASP A O 1
ATOM 550 N N . GLY A 1 72 ? 9.161 -9.223 14.163 1.00 80.19 72 GLY A N 1
ATOM 551 C CA . GLY A 1 72 ? 9.996 -8.297 14.908 1.00 80.19 72 GLY A CA 1
ATOM 552 C C . GLY A 1 72 ? 9.204 -7.123 15.476 1.00 80.19 72 GLY A C 1
ATOM 553 O O . GLY A 1 72 ? 8.139 -6.757 14.990 1.00 80.19 72 GLY A O 1
ATOM 554 N N . LYS A 1 73 ? 9.774 -6.463 16.488 1.00 82.31 73 LYS A N 1
ATOM 555 C CA . LYS A 1 73 ? 9.243 -5.182 16.965 1.00 82.31 73 LYS A CA 1
ATOM 556 C C . LYS A 1 73 ? 9.369 -4.126 15.868 1.00 82.31 73 LYS A C 1
ATOM 558 O O . LYS A 1 73 ? 10.419 -4.024 15.223 1.00 82.31 73 LYS A O 1
ATOM 563 N N . TRP A 1 74 ? 8.333 -3.303 15.724 1.00 84.06 74 TRP A N 1
ATOM 564 C CA . TRP A 1 74 ? 8.393 -2.115 14.882 1.00 84.06 74 TRP A CA 1
ATOM 565 C C . TRP A 1 74 ? 9.590 -1.237 15.264 1.00 84.06 74 TRP A C 1
ATOM 567 O O . TRP A 1 74 ? 9.926 -1.084 16.442 1.00 84.06 74 TRP A O 1
ATOM 577 N N . ASN A 1 75 ? 10.237 -0.652 14.258 1.00 82.88 75 ASN A N 1
ATOM 578 C CA . ASN A 1 75 ? 11.261 0.358 14.460 1.00 82.88 75 ASN A CA 1
ATOM 579 C C . ASN A 1 75 ? 11.274 1.363 13.301 1.00 82.88 75 ASN A C 1
ATOM 581 O O . ASN A 1 75 ? 10.941 1.053 12.154 1.00 82.88 75 ASN A O 1
ATOM 585 N N . ALA A 1 76 ? 11.745 2.570 13.600 1.00 82.88 76 ALA A N 1
ATOM 586 C CA . ALA A 1 76 ? 11.820 3.658 12.638 1.00 82.88 76 ALA A CA 1
ATOM 587 C C . ALA A 1 76 ? 12.980 3.534 11.622 1.00 82.88 76 ALA A C 1
ATOM 589 O O . ALA A 1 76 ? 13.190 4.453 10.840 1.00 82.88 76 ALA A O 1
ATOM 590 N N . ALA A 1 77 ? 13.746 2.443 11.595 1.00 82.88 77 ALA A N 1
ATOM 591 C CA . ALA A 1 77 ? 14.725 2.179 10.534 1.00 82.88 77 ALA A CA 1
ATOM 592 C C . ALA A 1 77 ? 14.151 1.254 9.443 1.00 82.88 77 ALA A C 1
ATOM 594 O O . ALA A 1 77 ? 14.593 1.304 8.293 1.00 82.88 77 ALA A O 1
ATOM 595 N N . GLY A 1 78 ? 13.127 0.462 9.769 1.00 82.44 78 GLY A N 1
ATOM 596 C CA . GLY A 1 78 ? 12.466 -0.440 8.836 1.00 82.44 78 GLY A CA 1
ATOM 597 C C . GLY A 1 78 ? 11.660 -1.539 9.522 1.00 82.44 78 GLY A C 1
ATOM 598 O O . GLY A 1 78 ? 12.135 -2.164 10.473 1.00 82.44 78 GLY A O 1
ATOM 599 N N . ALA A 1 79 ? 10.459 -1.776 9.007 1.00 83.38 79 ALA A N 1
ATOM 600 C CA . ALA A 1 79 ? 9.580 -2.865 9.409 1.00 83.38 79 ALA A CA 1
ATOM 601 C C . ALA A 1 79 ? 8.876 -3.408 8.153 1.00 83.38 79 ALA A C 1
ATOM 603 O O . ALA A 1 79 ? 8.537 -2.613 7.272 1.00 83.38 79 ALA A O 1
ATOM 604 N N . PRO A 1 80 ? 8.657 -4.726 8.040 1.00 87.81 80 PRO A N 1
ATOM 605 C CA . PRO A 1 80 ? 7.926 -5.282 6.914 1.00 87.81 80 PRO A CA 1
ATOM 606 C C . PRO A 1 80 ? 6.462 -4.842 6.973 1.00 87.81 80 PRO A C 1
ATOM 608 O O . PRO A 1 80 ? 5.842 -4.893 8.034 1.00 87.81 80 PRO A O 1
ATOM 611 N N . GLY A 1 81 ? 5.901 -4.413 5.843 1.00 91.06 81 GLY A N 1
ATOM 612 C CA . GLY A 1 81 ? 4.509 -3.973 5.797 1.00 91.06 81 GLY A CA 1
ATOM 613 C C . GLY A 1 81 ? 4.177 -3.077 4.612 1.00 91.06 81 GLY A C 1
ATOM 614 O O . GLY A 1 81 ? 4.772 -3.189 3.539 1.00 91.06 81 GLY A O 1
ATOM 615 N N . LEU A 1 82 ? 3.206 -2.196 4.838 1.00 92.50 82 LEU A N 1
ATOM 616 C CA . LEU A 1 82 ? 2.710 -1.200 3.895 1.00 92.50 82 LEU A CA 1
ATOM 617 C C . LEU A 1 82 ? 2.819 0.186 4.526 1.00 92.50 82 LEU A C 1
ATOM 619 O O . LEU A 1 82 ? 2.587 0.339 5.726 1.00 92.50 82 LEU A O 1
ATOM 623 N N . ASP A 1 83 ? 3.130 1.183 3.708 1.00 91.38 83 ASP A N 1
ATOM 624 C CA . ASP A 1 83 ? 3.042 2.592 4.075 1.00 91.38 83 ASP A CA 1
ATOM 625 C C . ASP A 1 83 ? 1.758 3.179 3.487 1.00 91.38 83 ASP A C 1
ATOM 627 O O . ASP A 1 83 ? 1.523 3.108 2.281 1.00 91.38 83 ASP A O 1
ATOM 631 N N . PHE A 1 84 ? 0.889 3.702 4.344 1.00 90.50 84 PHE A N 1
ATOM 632 C CA . PHE A 1 84 ? -0.440 4.167 3.957 1.00 90.50 84 PHE A CA 1
ATOM 633 C C . PHE A 1 84 ? -0.422 5.663 3.684 1.00 90.50 84 PHE A C 1
ATOM 635 O O . PHE A 1 84 ? 0.280 6.428 4.348 1.00 90.50 84 PHE A O 1
ATOM 642 N N . SER A 1 85 ? -1.283 6.121 2.773 1.00 88.06 85 SER A N 1
ATOM 643 C CA . SER A 1 85 ? -1.577 7.550 2.714 1.00 88.06 85 SER A CA 1
ATOM 644 C C . SER A 1 85 ? -2.067 8.045 4.084 1.00 88.06 85 SER A C 1
ATOM 646 O O . SER A 1 85 ? -2.843 7.374 4.771 1.00 88.06 85 SER A O 1
ATOM 648 N N . TYR A 1 86 ? -1.638 9.245 4.479 1.00 84.25 86 TYR A N 1
ATOM 649 C CA . TYR A 1 86 ? -1.998 9.806 5.782 1.00 84.25 86 TYR A CA 1
ATOM 650 C C . TYR A 1 86 ? -3.517 9.895 5.987 1.00 84.25 86 TYR A C 1
ATOM 652 O O . TYR A 1 86 ? -4.020 9.548 7.054 1.00 84.25 86 TYR A O 1
ATOM 660 N N . SER A 1 87 ? -4.252 10.347 4.966 1.00 84.62 87 SER A N 1
ATOM 661 C CA . SER A 1 87 ? -5.706 10.505 5.038 1.00 84.62 87 SER A CA 1
ATOM 662 C C . SER A 1 87 ? -6.413 9.165 5.213 1.00 84.62 87 SER A C 1
ATOM 664 O O . SER A 1 87 ? -7.287 9.060 6.070 1.00 84.62 87 SER A O 1
ATOM 666 N N . ALA A 1 88 ? -5.999 8.133 4.472 1.00 85.81 88 ALA A N 1
ATOM 667 C CA . ALA A 1 88 ? -6.600 6.815 4.615 1.00 85.81 88 ALA A CA 1
ATOM 668 C C . ALA A 1 88 ? -6.215 6.149 5.942 1.00 85.81 88 ALA A C 1
ATOM 670 O O . ALA A 1 88 ? -7.068 5.533 6.570 1.00 85.81 88 ALA A O 1
ATOM 671 N N . LEU A 1 89 ? -4.976 6.324 6.420 1.00 85.31 89 LEU A N 1
ATOM 672 C CA . LEU A 1 89 ? -4.574 5.834 7.742 1.00 85.31 89 LEU A CA 1
ATOM 673 C C . LEU A 1 89 ? -5.354 6.533 8.867 1.00 85.31 89 LEU A C 1
ATOM 675 O O . LEU A 1 89 ? -5.760 5.875 9.818 1.00 85.31 89 LEU A O 1
ATOM 679 N N . SER A 1 90 ? -5.610 7.839 8.740 1.00 83.38 90 SER A N 1
ATOM 680 C CA . SER A 1 90 ? -6.370 8.617 9.733 1.00 83.38 90 SER A CA 1
ATOM 681 C C . SER A 1 90 ? -7.834 8.187 9.814 1.00 83.38 90 SER A C 1
ATOM 683 O O . SER A 1 90 ? -8.400 8.152 10.902 1.00 83.38 90 SER A O 1
ATOM 685 N N . GLU A 1 91 ? -8.444 7.853 8.675 1.00 83.50 91 GLU A N 1
ATOM 686 C CA . GLU A 1 91 ? -9.801 7.295 8.612 1.00 83.50 91 GLU A CA 1
ATOM 687 C C . GLU A 1 91 ? -9.846 5.879 9.204 1.00 83.50 91 GLU A C 1
ATOM 689 O O . GLU A 1 91 ? -10.731 5.533 9.984 1.00 83.50 91 GLU A O 1
ATOM 694 N N . PHE A 1 92 ? -8.850 5.071 8.853 1.00 75.44 92 PHE A N 1
ATOM 695 C CA . PHE A 1 92 ? -8.738 3.668 9.221 1.00 75.44 92 PHE A CA 1
ATOM 696 C C . PHE A 1 92 ? -8.418 3.438 10.703 1.00 75.44 92 PHE A C 1
ATOM 698 O O . PHE A 1 92 ? -8.966 2.533 11.334 1.00 75.44 92 PHE A O 1
ATOM 705 N N . SER A 1 93 ? -7.502 4.230 11.260 1.00 81.00 93 SER A N 1
ATOM 706 C CA . SER A 1 93 ? -7.059 4.137 12.646 1.00 81.00 93 SER A CA 1
ATOM 707 C C . SER A 1 93 ? -6.419 5.456 13.102 1.00 81.00 93 SER A C 1
ATOM 709 O O . SER A 1 93 ? -5.206 5.645 12.967 1.00 81.00 93 SER A O 1
ATOM 711 N N . PRO A 1 94 ? -7.194 6.363 13.724 1.00 80.69 94 PRO A N 1
ATOM 712 C CA . PRO A 1 94 ? -6.662 7.610 14.276 1.00 80.69 94 PRO A CA 1
ATOM 713 C C . PRO A 1 94 ? -5.487 7.391 15.244 1.00 80.69 94 PRO A C 1
ATOM 715 O O . PRO A 1 94 ? -4.540 8.176 15.285 1.00 80.69 94 PRO A O 1
ATOM 718 N N . GLN A 1 95 ? -5.514 6.292 16.006 1.00 83.62 95 GLN A N 1
ATOM 719 C CA . GLN A 1 95 ? -4.440 5.912 16.923 1.00 83.62 95 GLN A CA 1
ATOM 720 C C . GLN A 1 95 ? -3.153 5.512 16.191 1.00 83.62 95 GLN A C 1
ATOM 722 O O . GLN A 1 95 ? -2.072 5.825 16.687 1.00 83.62 95 GLN A O 1
ATOM 727 N N . ALA A 1 96 ? -3.241 4.875 15.018 1.00 84.56 96 ALA A N 1
ATOM 728 C CA . ALA A 1 96 ? -2.067 4.539 14.213 1.00 84.56 96 ALA A CA 1
ATOM 729 C C . ALA A 1 96 ? -1.318 5.797 13.757 1.00 84.56 96 ALA A C 1
ATOM 731 O O . ALA A 1 96 ? -0.091 5.824 13.776 1.00 84.56 96 ALA A O 1
ATOM 732 N N . CYS A 1 97 ? -2.043 6.867 13.418 1.00 79.56 97 CYS A N 1
ATOM 733 C CA . CYS A 1 97 ? -1.437 8.158 13.091 1.00 79.56 97 CYS A CA 1
ATOM 734 C C . CYS A 1 97 ? -0.695 8.778 14.280 1.00 79.56 97 CYS A C 1
ATOM 736 O O . CYS A 1 97 ? 0.369 9.359 14.088 1.00 79.56 97 CYS A O 1
ATOM 738 N N . PHE A 1 98 ? -1.225 8.642 15.500 1.00 82.62 98 PHE A N 1
ATOM 739 C CA . PHE A 1 98 ? -0.544 9.119 16.707 1.00 82.62 98 PHE A CA 1
ATOM 740 C C . PHE A 1 98 ? 0.696 8.278 17.045 1.00 82.62 98 PHE A C 1
ATOM 742 O O . PHE A 1 98 ? 1.741 8.826 17.384 1.00 82.62 98 PHE A O 1
ATOM 749 N N . ALA A 1 99 ? 0.594 6.951 16.935 1.00 85.44 99 ALA A N 1
ATOM 750 C CA . ALA A 1 99 ? 1.691 6.029 17.226 1.00 85.44 99 ALA A CA 1
ATOM 751 C C . ALA A 1 99 ? 2.755 5.972 16.112 1.00 85.44 99 ALA A C 1
ATOM 753 O O . ALA A 1 99 ? 3.873 5.517 16.345 1.00 85.44 99 ALA A O 1
ATOM 754 N N . GLY A 1 100 ? 2.413 6.405 14.896 1.00 84.56 100 GLY A N 1
ATOM 755 C CA . GLY A 1 100 ? 3.248 6.282 13.701 1.00 84.56 100 GLY A CA 1
ATOM 756 C C . GLY A 1 100 ? 3.309 4.864 13.118 1.00 84.56 100 GLY A C 1
ATOM 757 O O . GLY A 1 100 ? 4.038 4.643 12.152 1.00 84.56 100 GLY A O 1
ATOM 758 N N . HIS A 1 101 ? 2.576 3.904 13.693 1.00 89.06 101 HIS A N 1
ATOM 759 C CA . HIS A 1 101 ? 2.477 2.527 13.213 1.00 89.06 101 HIS A CA 1
ATOM 760 C C . HIS A 1 101 ? 1.241 1.810 13.776 1.00 89.06 101 HIS A C 1
ATOM 762 O O . HIS A 1 101 ? 0.627 2.256 14.746 1.00 89.06 101 HIS A O 1
ATOM 768 N N . ILE A 1 102 ? 0.902 0.668 13.177 1.00 89.75 102 ILE A N 1
ATOM 769 C CA . ILE A 1 102 ? -0.095 -0.279 13.680 1.00 89.75 102 ILE A CA 1
ATOM 770 C C . ILE A 1 102 ? 0.224 -1.680 13.159 1.00 89.75 102 ILE A C 1
ATOM 772 O O . ILE A 1 102 ? 0.755 -1.816 12.058 1.00 89.75 102 ILE A O 1
ATOM 776 N N . ASP A 1 103 ? -0.108 -2.706 13.938 1.00 89.25 103 ASP A N 1
ATOM 777 C CA . ASP A 1 103 ? 0.008 -4.095 13.500 1.00 89.25 103 ASP A CA 1
ATOM 778 C C . ASP A 1 103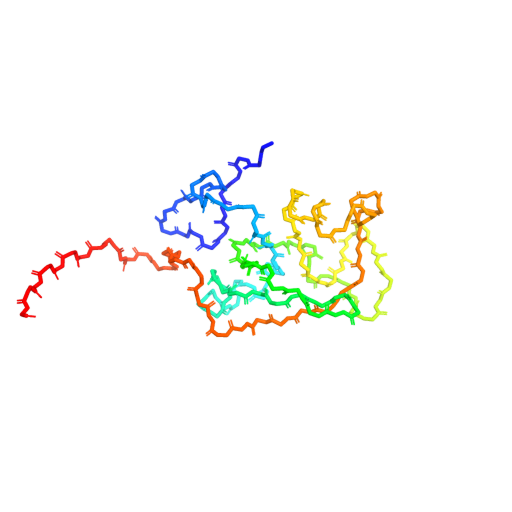 ? -1.252 -4.505 12.729 1.00 89.25 103 ASP A C 1
ATOM 780 O O . ASP A 1 103 ? -2.383 -4.283 13.175 1.00 89.25 103 ASP A O 1
ATOM 784 N N . PHE A 1 104 ? -1.058 -5.120 11.567 1.00 89.62 104 PHE A N 1
ATOM 785 C CA . PHE A 1 104 ? -2.124 -5.594 10.690 1.00 89.62 104 PHE A CA 1
ATOM 786 C C . PHE A 1 104 ? -1.630 -6.780 9.861 1.00 89.62 104 PHE A C 1
ATOM 788 O O . PHE A 1 104 ? -0.427 -6.998 9.717 1.00 89.62 104 PHE A O 1
ATOM 795 N N . SER A 1 105 ? -2.559 -7.528 9.274 1.00 91.25 105 SER A N 1
ATOM 796 C CA . SER A 1 105 ? -2.251 -8.426 8.160 1.00 91.25 105 SER A CA 1
ATOM 797 C C . SER A 1 105 ? -2.877 -7.902 6.876 1.00 91.25 105 SER A C 1
ATOM 799 O O . SER A 1 105 ? -3.833 -7.123 6.903 1.00 91.25 105 SER A O 1
ATOM 801 N N . TRP A 1 106 ? -2.314 -8.295 5.741 1.00 92.50 106 TRP A N 1
ATOM 802 C CA . TRP A 1 106 ? -2.793 -7.869 4.437 1.00 92.50 106 TRP A CA 1
ATOM 803 C C . TRP A 1 106 ? -2.562 -8.950 3.394 1.00 92.50 106 TRP A C 1
ATOM 805 O O . TRP A 1 106 ? -1.686 -9.804 3.537 1.00 92.50 106 TRP A O 1
ATOM 815 N N . GLU A 1 107 ? -3.356 -8.887 2.339 1.00 92.31 107 GLU A N 1
ATOM 816 C CA . GLU A 1 107 ? -3.288 -9.789 1.200 1.00 92.31 107 GLU A CA 1
ATOM 817 C C . GLU A 1 107 ? -3.546 -9.000 -0.081 1.00 92.31 107 GLU A C 1
ATOM 819 O O . GLU A 1 107 ? -4.356 -8.069 -0.104 1.00 92.31 107 GLU A O 1
ATOM 824 N N . VAL A 1 108 ? -2.829 -9.366 -1.139 1.00 90.00 108 VAL A N 1
ATOM 825 C CA . VAL A 1 108 ? -3.128 -8.899 -2.492 1.00 90.00 108 VAL A CA 1
ATOM 826 C C . VAL A 1 108 ? -4.253 -9.772 -3.025 1.00 90.00 108 VAL A C 1
ATOM 828 O O . VAL A 1 108 ? -4.163 -10.998 -2.941 1.00 90.00 108 VAL A O 1
ATOM 831 N N . VAL A 1 109 ? -5.299 -9.155 -3.559 1.00 87.38 109 VAL A N 1
ATOM 832 C CA . VAL A 1 109 ? -6.377 -9.869 -4.251 1.00 87.38 109 VAL A CA 1
ATOM 833 C C . VAL A 1 109 ? -6.287 -9.568 -5.741 1.00 87.38 109 VAL A C 1
ATOM 835 O O . VAL A 1 109 ? -5.876 -8.473 -6.114 1.00 87.38 109 VAL A O 1
ATOM 838 N N . ASP A 1 110 ? -6.628 -10.548 -6.578 1.00 75.31 110 ASP A N 1
ATOM 839 C CA . ASP A 1 110 ? -6.537 -10.460 -8.043 1.00 75.31 110 ASP A CA 1
ATOM 840 C C . ASP A 1 110 ? -7.667 -9.576 -8.604 1.00 75.31 110 ASP A C 1
ATOM 842 O O . ASP A 1 110 ? -8.645 -10.039 -9.184 1.00 75.31 110 ASP A O 1
ATOM 846 N N . ASP A 1 11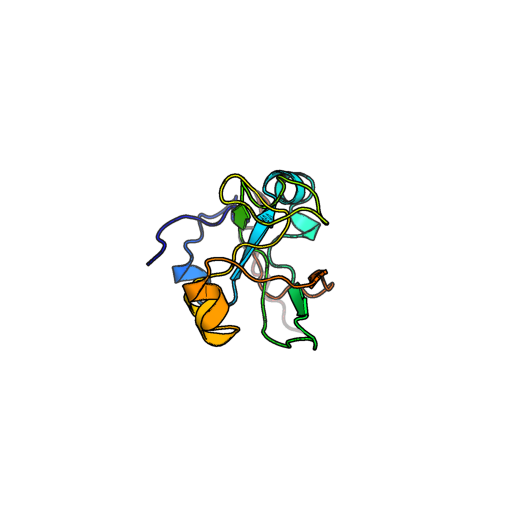1 ? -7.570 -8.288 -8.288 1.00 74.25 111 ASP A N 1
ATOM 847 C CA . ASP A 1 111 ? -8.480 -7.218 -8.670 1.00 74.25 111 ASP A CA 1
ATOM 848 C C . ASP A 1 111 ? -7.632 -5.970 -8.944 1.00 74.25 111 ASP A C 1
ATOM 850 O O . ASP A 1 111 ? -6.987 -5.406 -8.049 1.00 74.25 111 ASP A O 1
ATOM 854 N N . THR A 1 112 ? -7.565 -5.569 -10.212 1.00 68.38 112 THR A N 1
ATOM 855 C CA . THR A 1 112 ? -6.848 -4.367 -10.637 1.00 68.38 112 THR A CA 1
ATOM 856 C C . THR A 1 112 ? -7.800 -3.181 -10.572 1.00 68.38 112 THR A C 1
ATOM 858 O O . THR A 1 112 ? -8.612 -2.967 -11.469 1.00 68.38 112 THR A O 1
ATOM 861 N N . LEU A 1 113 ? -7.687 -2.383 -9.509 1.00 65.12 113 LEU A N 1
ATOM 862 C CA . LEU A 1 113 ? -8.583 -1.244 -9.272 1.00 65.12 113 LEU A CA 1
ATOM 863 C C . LEU A 1 113 ? -8.251 -0.019 -10.128 1.00 65.12 113 LEU A C 1
ATOM 865 O O . LEU A 1 113 ? -9.078 0.885 -10.260 1.00 65.12 113 LEU A O 1
ATOM 869 N N . TYR A 1 114 ? -7.037 0.051 -10.676 1.00 63.91 114 TYR A N 1
ATOM 870 C CA . TYR A 1 114 ? -6.579 1.198 -11.450 1.00 63.91 114 TYR A CA 1
ATOM 871 C C . TYR A 1 114 ? -5.724 0.746 -12.636 1.00 63.91 114 TYR A C 1
ATOM 873 O O . TYR A 1 114 ? -4.863 -0.115 -12.508 1.00 63.91 114 TYR A O 1
ATOM 881 N N . HIS A 1 115 ? -5.905 1.342 -13.809 1.00 62.59 115 HIS A N 1
ATOM 882 C CA . HIS A 1 115 ? -5.030 1.050 -14.945 1.00 62.59 115 HIS A CA 1
ATOM 883 C C . HIS A 1 115 ? -3.814 1.979 -14.895 1.00 62.59 115 HIS A C 1
ATOM 885 O O . HIS A 1 115 ? -3.836 3.093 -15.420 1.00 62.59 115 HIS A O 1
ATOM 891 N N . LEU A 1 116 ? -2.753 1.540 -14.214 1.00 62.06 116 LEU A N 1
ATOM 892 C CA . LEU A 1 116 ? -1.435 2.169 -14.316 1.00 62.06 116 LEU A CA 1
ATOM 893 C C . LEU A 1 116 ? -0.732 1.612 -15.558 1.00 62.06 116 LEU A C 1
ATOM 895 O O . LEU A 1 116 ? -0.728 0.405 -15.780 1.00 62.06 116 LEU A O 1
ATOM 899 N N . SER A 1 117 ? -0.146 2.479 -16.386 1.00 55.56 117 SER A N 1
ATOM 900 C CA . SER A 1 117 ? 0.681 2.020 -17.505 1.00 55.56 117 SER A CA 1
ATOM 901 C C . SER A 1 117 ? 2.030 1.554 -16.950 1.00 55.56 117 SER A C 1
ATOM 903 O O . SER A 1 117 ? 2.917 2.362 -16.667 1.00 55.56 117 SER A O 1
ATOM 905 N N . THR A 1 118 ? 2.155 0.243 -16.749 1.00 53.06 118 THR A N 1
ATOM 906 C CA . THR A 1 118 ? 3.360 -0.420 -16.222 1.00 53.06 118 THR A CA 1
ATOM 907 C C . THR A 1 118 ? 4.407 -0.708 -17.306 1.00 53.06 118 THR A C 1
ATOM 909 O O . THR A 1 118 ? 5.541 -1.054 -16.980 1.00 53.06 118 THR A O 1
ATOM 912 N N . HIS A 1 119 ? 4.082 -0.503 -18.591 1.00 42.88 119 HIS A N 1
ATOM 913 C CA . HIS A 1 119 ? 4.972 -0.756 -19.731 1.00 42.88 119 HIS A CA 1
ATOM 914 C C . HIS A 1 119 ? 5.265 0.498 -20.571 1.00 42.88 119 HIS A C 1
ATOM 916 O O . HIS A 1 119 ? 4.436 1.396 -20.702 1.00 42.88 119 HIS A O 1
ATOM 922 N N . TYR A 1 120 ? 6.446 0.529 -21.201 1.00 39.44 120 TYR A N 1
ATOM 923 C CA . TYR A 1 120 ? 6.941 1.640 -22.033 1.00 39.44 120 TYR A CA 1
ATOM 924 C C . TYR A 1 120 ? 6.166 1.895 -23.338 1.00 39.44 120 TYR A C 1
ATOM 926 O O . TYR A 1 120 ? 6.461 2.865 -24.030 1.00 39.44 120 TYR A O 1
ATOM 934 N N . LEU A 1 121 ? 5.177 1.076 -23.693 1.00 45.00 121 LEU A N 1
ATOM 935 C CA . LEU A 1 121 ? 4.381 1.243 -24.907 1.00 45.00 121 LEU A CA 1
ATOM 936 C C . LEU A 1 121 ? 2.965 0.724 -24.662 1.00 45.00 121 LEU A C 1
ATOM 938 O O . LEU A 1 121 ? 2.684 -0.435 -24.925 1.00 45.00 121 LEU A O 1
ATOM 942 N N . ASP A 1 122 ? 2.075 1.586 -24.178 1.00 41.31 122 ASP A N 1
ATOM 943 C CA . ASP A 1 122 ? 0.663 1.482 -24.555 1.00 41.31 122 ASP A CA 1
ATOM 944 C C . ASP A 1 122 ? 0.004 2.861 -24.458 1.00 41.31 122 ASP A C 1
ATOM 946 O O . ASP A 1 122 ? -0.802 3.184 -23.582 1.00 41.31 122 ASP A O 1
ATOM 950 N N . ALA A 1 123 ? 0.423 3.742 -25.371 1.00 40.75 123 ALA A N 1
ATOM 951 C CA . ALA A 1 123 ? -0.439 4.830 -25.784 1.00 40.75 123 ALA A CA 1
ATOM 952 C C . ALA A 1 123 ? -1.674 4.176 -26.404 1.00 40.75 123 ALA A C 1
ATOM 954 O O . ALA A 1 123 ? -1.598 3.603 -27.486 1.00 40.75 123 ALA A O 1
ATOM 955 N N . THR A 1 124 ? -2.776 4.245 -25.668 1.00 37.59 124 THR A N 1
ATOM 956 C CA . THR A 1 124 ? -4.121 3.822 -26.037 1.00 37.59 124 THR A CA 1
ATOM 957 C C . THR A 1 124 ? -4.354 3.881 -27.549 1.00 37.59 124 THR A C 1
ATOM 959 O O . THR A 1 124 ? -4.627 4.945 -28.106 1.00 37.59 124 THR A O 1
ATOM 962 N N . LEU A 1 125 ? -4.309 2.730 -28.221 1.00 32.72 125 LEU A N 1
ATOM 963 C CA . LEU A 1 125 ? -4.949 2.597 -29.518 1.00 32.72 125 LEU A CA 1
ATOM 964 C C . LEU A 1 125 ? -6.451 2.466 -29.245 1.00 32.72 125 LEU A C 1
ATOM 966 O O . LEU A 1 125 ? -6.965 1.377 -28.996 1.00 32.72 125 LEU A O 1
ATOM 970 N N . ILE A 1 126 ? -7.167 3.594 -29.249 1.00 34.00 126 ILE A N 1
ATOM 971 C CA . ILE A 1 126 ? -8.632 3.593 -29.288 1.00 34.00 126 ILE A CA 1
ATOM 972 C C . ILE A 1 126 ? -9.036 3.040 -30.660 1.00 34.00 126 ILE A C 1
ATOM 974 O O . ILE A 1 126 ? -9.228 3.795 -31.610 1.00 34.00 126 ILE A O 1
ATOM 978 N N . ILE A 1 127 ? -9.178 1.720 -30.788 1.00 34.56 127 ILE A N 1
ATOM 979 C CA . ILE A 1 127 ? -9.986 1.149 -31.866 1.00 34.56 127 ILE A CA 1
ATOM 980 C C . ILE A 1 127 ? -11.416 1.053 -31.340 1.00 34.56 127 ILE A C 1
ATOM 982 O O . ILE A 1 127 ? -11.833 0.051 -30.768 1.00 34.56 127 ILE A O 1
ATOM 986 N N . SER A 1 128 ? -12.190 2.115 -31.559 1.00 35.84 128 SER A N 1
ATOM 987 C CA . SER A 1 128 ? -13.646 2.004 -31.579 1.00 35.84 128 SER A CA 1
ATOM 988 C C . SER A 1 128 ? -14.032 1.081 -32.735 1.00 35.84 128 SER A C 1
ATOM 990 O O . SER A 1 128 ? -13.855 1.433 -33.902 1.00 35.84 128 SER A O 1
ATOM 992 N N . ARG A 1 129 ? -14.563 -0.104 -32.429 1.00 27.86 129 ARG A N 1
ATOM 993 C CA . ARG A 1 129 ? -15.424 -0.835 -33.360 1.00 27.86 129 AR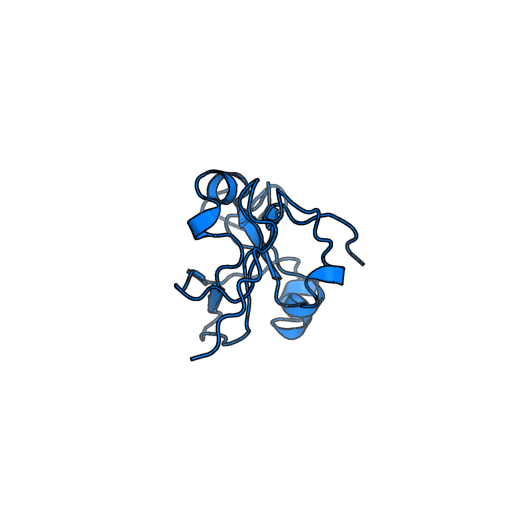G A CA 1
ATOM 994 C C . ARG A 1 129 ? -16.690 -1.251 -32.628 1.00 27.86 129 ARG A C 1
ATOM 996 O O . ARG A 1 129 ? -16.685 -2.185 -31.837 1.00 27.86 129 ARG A O 1
ATOM 1003 N N . ARG A 1 130 ? -17.766 -0.518 -32.929 1.00 28.78 130 ARG A N 1
ATOM 1004 C CA . ARG A 1 130 ? -19.142 -1.014 -32.846 1.00 28.78 130 ARG A CA 1
ATOM 1005 C C . ARG A 1 130 ? -19.226 -2.370 -33.540 1.00 28.78 130 ARG A C 1
ATOM 1007 O O . ARG A 1 130 ? -18.830 -2.447 -34.702 1.00 28.78 130 ARG A O 1
ATOM 1014 N N . TRP A 1 131 ? -19.825 -3.337 -32.860 1.00 40.16 131 TRP A N 1
ATOM 1015 C CA . TRP A 1 131 ? -20.910 -4.151 -33.400 1.00 40.16 131 TRP A CA 1
ATOM 1016 C C . TRP A 1 131 ? -21.975 -4.264 -32.318 1.00 40.16 131 TRP A C 1
ATOM 1018 O O . TRP A 1 131 ? -21.581 -4.508 -31.156 1.00 40.16 131 TRP A O 1
#

Sequence (131 aa):
MNKGYVQCSFSKSLSLNLINSNYVVAMSHTALTGNLDKYCATRVVVTIRKKFDMPFFICDGCERCGKGKPDGKWNAAGAPGLDFSYSALSEFSPQACFAGHIDFSWEVVDDTLYHLSTHYLDATLIISRRW

Radius of gyration: 15.9 Å; chains: 1; bounding box: 36×28×51 Å

=== Feature glossary ===
Each block in this record encodes a different view of the same protein. In brief:

Predicted aligned error. PAE(i, j) answers: if I align the predicted and true structures on residue i, how far off (in Å) do I expect residue j to be? A block-diagonal PAE matrix with low values on the blocks and high values off-diagonal is the signature of a multi-domain protein with confidently predicted domains but uncertain inter-domain orientation.

Contact-map, Ramachandran, and PAE plots. Plot images: a contact map (which residues are close in 3D, as an N×N binary image), a Ramachandran scatter (backbone torsion angles, revealing secondary-structure composition at a glance), and — for AlphaFold structures — a PAE heatmap (pairwise prediction confidence).

Backbone torsions (φ/ψ). φ (phi) and ψ (psi) are the two rotatable backbone dihedrals per residue: φ is the C(i-1)–N–Cα–C torsion, ψ is the N–Cα–C–N(i+1) torsion, both in degrees on (−180°, 180°]. α-helical residues cluster near (−60°, −45°); β-strand residues near (−120°, +130°). A Ramachandran plot is simply a scatter of (φ, ψ) for every residue.

Foldseek 3Di. A 3Di character summarizes, for each residue, the relative orientation of the Cα frame of its nearest spatial neighbor. Because it encodes fold topology rather than chemistry, 3Di alignments detect remote structural similarity that sequence alignment misses.

Radius of gyration, Cα contacts, bounding box. Three whole-structure scalars: the radius of gyration (RMS distance of Cα from centroid, in Å), the count of Cα–Cα contacts (pairs closer than 8 Å and separated by more than four residues in sequence — i.e. tertiary, not local, contacts), and the bounding-box dimensions. Together they distinguish compact globular folds from extended fibres or disordered chains.

Sequence. Sequence gives the chain of amino acids in standard one-letter code (A=alanine, C=cysteine, …, Y=tyrosine), read N→C. It is the only feature that is directly encoded by the gene; all structural features are derived from the folded form of this sequence.

mmCIF coordinates. Atomic coordinates in PDBx/mmCIF format — the same representation the Protein Data Bank distributes. Each line of the _atom_site loop places one backbone atom in Cartesian space (units: ångströms, origin: arbitrary).

Secondary structure (3-state, P-SEA). Three-state secondary structure (P-SEA) collapses the eight DSSP classes into helix (a), strand (b), and coil (c). P-SEA assigns these from Cα geometry alone — distances and angles — without requiring backbone oxygens, so it works on any Cα trace.

InterPro / GO / CATH / organism. Functional annotations link the protein to curated databases. InterPro entries identify conserved domains and families by matching the sequence against member-database signatures (Pfam, PROSITE, CDD, …). Gene Ontology (GO) terms describe molecular function, biological process, and cellular component in a controlled vocabulary. CATH places the structure in a hierarchical fold classification (Class/Architecture/Topology/Homologous-superfamily). The organism is the source species.

B-factor. B-factor (Debye–Waller factor) reflects atomic displacement in the crystal lattice. It is an experimental observable (units Å²), not a prediction; low values mean the atom is pinned down, high values mean it moves or is heterogeneous across the crystal.

Rendered structure images. Structure images are PyMOL renders from six orthogonal camera directions. Cartoon representation draws helices as coils and strands as arrows; sticks shows the backbone as bonds; surface shows the solvent-excluded envelope. Rainbow coloring maps sequence position to hue (blue→red, N→C); chain coloring assigns a distinct color per polypeptide.

Solvent-accessible surface area. Solvent-accessible surface area (SASA) is the area in Å² traced out by the centre of a 1.4 Å probe sphere (a water molecule) rolled over the protein's van der Waals surface (Shrake–Rupley / Lee–Richards construction). Buried residues have near-zero SASA; fully exposed residues can exceed 200 Å². The total SASA scales roughly with the number of surface residues.

Secondary structure (8-state, DSSP). The SS8 string is DSSP's per-residue secondary-structure call. α-helix (H) means an i→i+4 H-bond ladder; β-strand (E) means the residue participates in a β-sheet; 3₁₀ (G) and π (I) are tighter and wider helices; T/S are turns/bends; '-' is loop.

pLDDT. For AlphaFold models, the B-factor field carries pLDDT — the model's own estimate of local accuracy on a 0–100 scale. Regions with pLDDT<50 should be treated as essentially unmodeled; they often correspond to intrinsically disordered segments.

Nearest PDB structures. Nearest PDB neighbors are the top structural matches found by Foldseek when searching this structure against the entire Protein Data Bank. Each hit reports a TM-score (0 to 1; >0.5 almost always implies the same fold) and an E-value. These are *structural* homologs — they may share no detectable sequence similarity.